Protein AF-A0A4Y9SXZ1-F1 (afdb_monomer_lite)

Organism: NCBI:txid2561932

Radius of gyration: 60.17 Å; chains: 1; bounding box: 121×39×152 Å

Sequence (150 aa):
MNAIDTLSYAKRLIAVGLPPEQAEAHALAMDQVLTQTASKADLDAHRVATKADFEAHRAATKADFEAHRAATKADLEAHRAATKADLDAHRAATKADLDALNARVDAVVKEQIALRVEMHKLKADIIQWMVSLFIAQIGSTIAAIRYLPH

Secondary structure (DSSP, 8-state):
-----HHHHHHHHHHTT--HHHHHHHHHHHHHHHHHSPPHHHHHHHHHHHHHHHHHHHHHHHHHHHHHHHHHHHHHHHHHHHHHHHHHHHHHHHHHHHHHHHHHHHHHHHHHHHHHHHHHHHHHHHHHHHHHHHHHHHHHHHHHHHHS--

Foldseek 3Di:
DQADPLVVQLVVCVVVPDDSVVS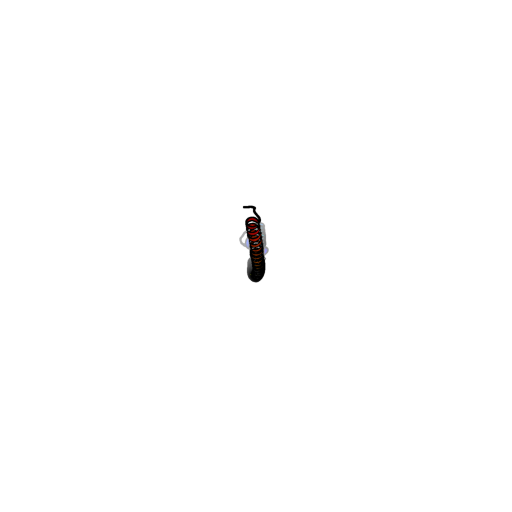SVVSVVVRVVRVPDDDPVNVVVVVVVVVVVVVVVVVVVVVVVVVVVVVVVVVVVVVVVVVVVVVVVVVVVVVVVVVVVVVVVVVVVVVVVVVVVVVVVVVVVVVVVVVVVVVVVVVVVVVCVVPPDD

pLDDT: mean 95.26, std 5.77, range [60.72, 98.75]

Structure (mmCIF, N/CA/C/O backbone):
data_AF-A0A4Y9SXZ1-F1
#
_entry.id   AF-A0A4Y9SXZ1-F1
#
loop_
_atom_site.group_PDB
_atom_site.id
_atom_site.type_symbol
_atom_site.label_atom_id
_atom_site.label_alt_id
_atom_site.label_comp_id
_atom_site.label_asym_id
_atom_site.label_entity_id
_atom_site.label_seq_id
_atom_site.pdbx_PDB_ins_code
_atom_site.Cartn_x
_atom_site.Cartn_y
_atom_site.Cartn_z
_atom_site.occupancy
_atom_site.B_iso_or_equiv
_atom_site.auth_seq_id
_atom_site.auth_comp_id
_atom_site.auth_asym_id
_atom_site.auth_atom_id
_atom_site.pdbx_PDB_model_num
ATOM 1 N N . MET A 1 1 ? -37.913 -2.070 47.835 1.00 61.94 1 MET A N 1
ATOM 2 C CA . MET A 1 1 ? -38.027 -1.013 48.862 1.00 61.94 1 MET A CA 1
ATOM 3 C C . MET A 1 1 ? -37.806 -1.638 50.223 1.00 61.94 1 MET A C 1
ATOM 5 O O . MET A 1 1 ? -38.482 -2.610 50.542 1.00 61.94 1 MET A O 1
ATOM 9 N N . ASN A 1 2 ? -36.841 -1.123 50.982 1.00 78.62 2 ASN A N 1
ATOM 10 C CA . ASN A 1 2 ? -36.668 -1.483 52.384 1.00 78.62 2 ASN A CA 1
ATOM 11 C C . ASN A 1 2 ? -37.682 -0.651 53.178 1.00 78.62 2 ASN A C 1
ATOM 13 O O . ASN A 1 2 ? -37.511 0.557 53.294 1.00 78.62 2 ASN A O 1
ATOM 17 N N . ALA A 1 3 ? -38.755 -1.275 53.650 1.00 81.62 3 ALA A N 1
ATOM 18 C CA . ALA A 1 3 ? -39.769 -0.617 54.467 1.00 81.62 3 ALA A CA 1
ATOM 19 C C . ALA A 1 3 ? -40.048 -1.477 55.697 1.00 81.62 3 ALA A C 1
ATOM 21 O O . ALA A 1 3 ? -40.037 -2.711 55.608 1.00 81.62 3 ALA A O 1
ATOM 22 N N . ILE A 1 4 ? -40.287 -0.831 56.834 1.00 87.94 4 ILE A N 1
ATOM 23 C CA . ILE A 1 4 ? -40.718 -1.509 58.056 1.00 87.94 4 ILE A CA 1
ATOM 24 C C . ILE A 1 4 ? -42.150 -1.117 58.384 1.00 87.94 4 ILE A C 1
ATOM 26 O O . ILE A 1 4 ? -42.592 -0.006 58.113 1.00 87.94 4 ILE A O 1
ATOM 30 N N . ASP A 1 5 ? -42.880 -2.028 59.018 1.00 92.69 5 ASP A N 1
ATOM 31 C CA . ASP A 1 5 ? -44.138 -1.667 59.661 1.00 92.69 5 ASP A CA 1
ATOM 32 C C . ASP A 1 5 ? -43.822 -0.832 60.912 1.00 92.69 5 ASP A C 1
ATOM 34 O O . ASP A 1 5 ? -43.518 -1.363 61.988 1.00 92.69 5 ASP A O 1
ATOM 38 N N . THR A 1 6 ? -43.845 0.489 60.733 1.00 93.06 6 THR A N 1
ATOM 39 C CA . THR A 1 6 ? -43.539 1.488 61.761 1.00 93.06 6 THR A CA 1
ATOM 40 C C . THR A 1 6 ? -44.475 1.380 62.962 1.00 93.06 6 THR A C 1
ATOM 42 O O . THR A 1 6 ? -44.011 1.497 64.096 1.00 93.06 6 THR A O 1
ATOM 45 N N . LEU A 1 7 ? -45.757 1.053 62.751 1.00 92.62 7 LEU A N 1
ATOM 46 C CA . LEU A 1 7 ? -46.745 0.891 63.820 1.00 92.62 7 LEU A CA 1
ATOM 47 C C . LEU A 1 7 ? -46.452 -0.353 64.666 1.00 92.62 7 LEU A C 1
ATOM 49 O O . LEU A 1 7 ? -46.427 -0.287 65.898 1.00 92.62 7 LEU A O 1
ATOM 53 N N . SER A 1 8 ? -46.203 -1.494 64.020 1.00 93.38 8 SER A N 1
ATOM 54 C CA . SER A 1 8 ? -45.836 -2.727 64.729 1.00 93.38 8 SER A CA 1
ATOM 55 C C . SER A 1 8 ? -44.479 -2.607 65.427 1.00 93.38 8 SER A C 1
ATOM 57 O O . SER A 1 8 ? -44.274 -3.190 66.493 1.00 93.38 8 SER A O 1
ATOM 59 N N . TYR A 1 9 ? -43.538 -1.845 64.864 1.00 93.88 9 TYR A N 1
ATOM 60 C CA . TYR A 1 9 ? -42.241 -1.577 65.484 1.00 93.88 9 TYR A CA 1
ATOM 61 C C . TYR A 1 9 ? -42.350 -0.656 66.710 1.00 93.88 9 TYR A C 1
ATOM 63 O O . TYR A 1 9 ? -41.835 -1.018 67.769 1.00 93.88 9 TYR A O 1
ATOM 71 N N . ALA A 1 10 ? -43.098 0.449 66.625 1.00 95.31 10 ALA A N 1
ATOM 72 C CA . ALA A 1 10 ? -43.348 1.340 67.760 1.00 95.31 10 ALA A CA 1
ATOM 73 C C . ALA A 1 10 ? -44.052 0.610 68.920 1.00 95.31 10 ALA A C 1
ATOM 75 O O . ALA A 1 10 ? -43.621 0.706 70.068 1.00 95.31 10 ALA A O 1
ATOM 76 N N . LYS A 1 11 ? -45.067 -0.223 68.631 1.00 95.69 11 LYS A N 1
ATOM 77 C CA . LYS A 1 11 ? -45.757 -1.042 69.650 1.00 95.69 11 LYS A CA 1
ATOM 78 C C . LYS A 1 11 ? -44.815 -1.986 70.399 1.00 95.69 11 LYS A C 1
ATOM 80 O O . LYS A 1 11 ? -44.961 -2.159 71.608 1.00 95.69 11 LYS A O 1
ATOM 85 N N . ARG A 1 12 ? -43.838 -2.581 69.705 1.00 95.12 12 ARG A N 1
ATOM 86 C CA . ARG A 1 12 ? -42.818 -3.434 70.341 1.00 95.12 12 ARG A CA 1
ATOM 87 C C . ARG A 1 12 ? -41.910 -2.643 71.276 1.00 95.12 12 ARG A C 1
ATOM 89 O O . ARG A 1 12 ? -41.592 -3.153 72.341 1.00 95.12 12 ARG A O 1
ATOM 96 N N . LEU A 1 13 ? -41.532 -1.418 70.909 1.00 93.88 13 LEU A N 1
ATOM 97 C CA . LEU A 1 13 ? -40.714 -0.538 71.751 1.00 93.88 13 LEU A CA 1
ATOM 98 C C . LEU A 1 13 ? -41.466 -0.089 73.015 1.00 93.88 13 LEU A C 1
ATOM 100 O O . LEU A 1 13 ? -40.902 -0.111 74.106 1.00 93.88 13 LEU A O 1
ATOM 104 N N . ILE A 1 14 ? -42.758 0.223 72.895 1.00 95.25 14 ILE A N 1
ATOM 105 C CA . ILE A 1 14 ? -43.613 0.550 74.049 1.00 95.25 14 ILE A CA 1
ATOM 106 C C . ILE A 1 14 ? -43.722 -0.648 75.003 1.00 95.25 14 ILE A C 1
ATOM 108 O O . ILE A 1 14 ? -43.632 -0.484 76.218 1.00 95.25 14 ILE A O 1
ATOM 112 N N . ALA A 1 15 ? -43.848 -1.869 74.469 1.00 94.38 15 ALA A N 1
ATOM 113 C CA . ALA A 1 15 ? -43.950 -3.089 75.272 1.00 94.38 15 ALA A CA 1
ATOM 114 C C . ALA A 1 15 ? -42.699 -3.388 76.125 1.00 94.38 15 ALA A C 1
ATOM 116 O O . ALA A 1 15 ? -42.810 -4.083 77.132 1.00 94.38 15 ALA A O 1
ATOM 117 N N . VAL A 1 16 ? -41.527 -2.854 75.758 1.00 94.62 16 VAL A N 1
ATOM 118 C CA . VAL A 1 16 ? -40.283 -2.942 76.552 1.00 94.62 16 VAL A CA 1
ATOM 119 C C . VAL A 1 16 ? -40.014 -1.694 77.406 1.00 94.62 16 VAL A C 1
ATOM 121 O O . VAL A 1 16 ? -38.938 -1.566 77.982 1.00 94.62 16 VAL A O 1
ATOM 124 N N . GLY A 1 17 ? -40.999 -0.798 77.539 1.00 92.12 17 GLY A N 1
ATOM 125 C CA . GLY A 1 17 ? -40.972 0.323 78.483 1.00 92.12 17 GLY A CA 1
ATOM 126 C C . GLY A 1 17 ? -40.520 1.666 77.906 1.00 92.12 17 GLY A C 1
ATOM 127 O O . GLY A 1 17 ? -40.298 2.599 78.677 1.00 92.12 17 GLY A O 1
ATOM 128 N N . LEU A 1 18 ? -40.387 1.799 76.580 1.00 94.62 18 LEU A N 1
ATOM 129 C CA . LEU A 1 18 ? -40.086 3.088 75.947 1.00 94.62 18 LEU A CA 1
ATOM 130 C C . LEU A 1 18 ? -41.341 3.993 75.919 1.00 94.62 18 LEU A C 1
ATOM 132 O O . LEU A 1 18 ? -42.422 3.502 75.581 1.00 94.62 18 LEU A O 1
ATOM 136 N N . PRO A 1 19 ? -41.236 5.305 76.216 1.00 95.38 19 PRO A N 1
ATOM 137 C CA . PRO A 1 19 ? -42.357 6.236 76.083 1.00 95.38 19 PRO A CA 1
ATOM 138 C C . PRO A 1 19 ? -42.934 6.255 74.653 1.00 95.38 19 PRO A C 1
ATOM 140 O O . PRO A 1 19 ? -42.152 6.190 73.699 1.00 95.38 19 PRO A O 1
ATOM 143 N N . PRO A 1 20 ? -44.263 6.403 74.472 1.00 91.69 20 PRO A N 1
ATOM 144 C CA . PRO A 1 20 ? -44.906 6.338 73.154 1.00 91.69 20 PRO A CA 1
ATOM 145 C C . PRO A 1 20 ? -44.308 7.293 72.113 1.00 91.69 20 PRO A C 1
ATOM 147 O O . PRO A 1 20 ? -43.978 6.869 71.010 1.00 91.69 20 PRO A O 1
ATOM 150 N N . GLU A 1 21 ? -44.068 8.550 72.492 1.00 92.31 21 GLU A N 1
ATOM 151 C CA . GLU A 1 21 ? -43.502 9.576 71.602 1.00 92.31 21 GLU A CA 1
ATOM 152 C C . GLU A 1 21 ? -42.088 9.215 71.118 1.00 92.31 21 GLU A C 1
ATOM 154 O O . GLU A 1 21 ? -41.742 9.416 69.954 1.00 92.31 21 GLU A O 1
ATOM 159 N N . GLN A 1 22 ? -41.266 8.626 71.993 1.00 93.38 22 GLN A N 1
ATOM 160 C CA . GLN A 1 22 ? -39.915 8.186 71.636 1.00 93.38 22 GLN A CA 1
ATOM 161 C C . GLN A 1 22 ? -39.941 6.932 70.759 1.00 93.38 22 GLN A C 1
ATOM 163 O O . GLN A 1 22 ? -39.147 6.817 69.825 1.00 93.38 22 GLN A O 1
ATOM 168 N N . ALA A 1 23 ? -40.861 6.001 71.029 1.00 94.12 23 ALA A N 1
ATOM 169 C CA . ALA A 1 23 ? -41.041 4.795 70.228 1.00 94.12 23 ALA A CA 1
ATOM 170 C C . ALA A 1 23 ? -41.461 5.119 68.785 1.00 94.12 23 ALA A C 1
ATOM 172 O O . ALA A 1 23 ? -40.936 4.522 67.843 1.00 94.12 23 ALA A O 1
ATOM 173 N N . GLU A 1 24 ? -42.360 6.089 68.606 1.00 93.19 24 GLU A N 1
ATOM 174 C CA . GLU A 1 24 ? -42.780 6.579 67.290 1.00 93.19 24 GLU A CA 1
ATOM 175 C C . GLU A 1 24 ? -41.651 7.321 66.569 1.00 93.19 24 GLU A C 1
ATOM 177 O O . GLU A 1 24 ? -41.364 7.015 65.409 1.00 93.19 24 GLU A O 1
ATOM 182 N N . ALA A 1 25 ? -40.940 8.224 67.255 1.00 94.19 25 ALA A N 1
ATOM 183 C CA . ALA A 1 25 ? -39.791 8.924 66.680 1.00 94.19 25 ALA A CA 1
ATOM 184 C C . ALA A 1 25 ? -38.694 7.948 66.210 1.00 94.19 25 ALA A C 1
ATOM 186 O O . ALA A 1 25 ? -38.155 8.102 65.114 1.00 94.19 25 ALA A O 1
ATOM 187 N N . HIS A 1 26 ? -38.406 6.899 66.990 1.00 93.56 26 HIS A N 1
ATOM 188 C CA . HIS A 1 26 ? -37.466 5.842 66.605 1.00 93.56 26 HIS A CA 1
ATOM 189 C C . HIS A 1 26 ? -37.948 5.037 65.391 1.00 93.56 26 HIS A C 1
ATOM 191 O O . HIS A 1 26 ? -37.142 4.697 64.523 1.00 93.56 26 HIS A O 1
ATOM 197 N N . ALA A 1 27 ? -39.243 4.718 65.318 1.00 93.38 27 ALA A N 1
ATOM 198 C CA . ALA A 1 27 ? -39.816 3.993 64.188 1.00 93.38 27 ALA A CA 1
ATOM 199 C C . ALA A 1 27 ? -39.719 4.795 62.885 1.00 93.38 27 ALA A C 1
ATOM 201 O O . ALA A 1 27 ? -39.285 4.257 61.868 1.00 93.38 27 ALA A O 1
ATOM 202 N N . LEU A 1 28 ? -40.063 6.085 62.936 1.00 93.19 28 LEU A N 1
ATOM 203 C CA . LEU A 1 28 ? -39.996 6.987 61.787 1.00 93.19 28 LEU A CA 1
ATOM 204 C C . LEU A 1 28 ? -38.554 7.237 61.334 1.00 93.19 28 LEU A C 1
ATOM 206 O O . LEU A 1 28 ? -38.275 7.185 60.139 1.00 93.19 28 LEU A O 1
ATOM 210 N N . ALA A 1 29 ? -37.625 7.451 62.272 1.00 93.19 29 ALA A N 1
ATOM 211 C CA . ALA A 1 29 ? -36.212 7.631 61.946 1.00 93.19 29 ALA A CA 1
ATOM 212 C C . ALA A 1 29 ? -35.617 6.380 61.276 1.00 93.19 29 ALA A C 1
ATOM 214 O O . ALA A 1 29 ? -34.880 6.491 60.298 1.00 93.19 29 ALA A O 1
ATOM 215 N N . MET A 1 30 ? -35.965 5.183 61.762 1.00 91.44 30 MET A N 1
ATOM 216 C CA . MET A 1 30 ? -35.495 3.931 61.165 1.00 91.44 30 MET A CA 1
ATOM 217 C C . MET A 1 30 ? -36.074 3.713 59.759 1.00 91.44 30 MET A C 1
ATOM 219 O O . MET A 1 30 ? -35.346 3.302 58.857 1.00 91.44 30 MET A O 1
ATOM 223 N N . ASP A 1 31 ? -37.356 4.017 59.547 1.00 91.88 31 ASP A N 1
ATOM 224 C CA . ASP A 1 31 ? -37.988 3.920 58.227 1.00 91.88 31 ASP A CA 1
ATOM 225 C C . ASP A 1 31 ? -37.385 4.915 57.217 1.00 91.88 31 ASP A C 1
ATOM 227 O O . ASP A 1 31 ? -37.072 4.545 56.084 1.00 91.88 31 ASP A O 1
ATOM 231 N N . GLN A 1 32 ? -37.093 6.150 57.641 1.00 91.31 32 GLN A N 1
ATOM 232 C CA . GLN A 1 32 ? -36.376 7.133 56.817 1.00 91.31 32 GLN A CA 1
ATOM 233 C C . GLN A 1 32 ? -34.975 6.657 56.412 1.00 91.31 32 GLN A C 1
ATOM 235 O O . GLN A 1 32 ? -34.586 6.801 55.254 1.00 91.31 32 GLN A O 1
ATOM 240 N N . VAL A 1 33 ? -34.214 6.063 57.336 1.00 92.19 33 VAL A N 1
ATOM 241 C CA . VAL A 1 33 ? -32.890 5.511 57.008 1.00 92.19 33 VAL A CA 1
ATOM 242 C C . VAL A 1 33 ? -33.026 4.353 56.023 1.00 92.19 33 VAL A C 1
ATOM 244 O O . VAL A 1 33 ? -32.332 4.323 55.010 1.00 92.19 33 VAL A O 1
ATOM 247 N N . LEU A 1 34 ? -33.941 3.413 56.270 1.00 90.69 34 LEU A N 1
ATOM 248 C CA . LEU A 1 34 ? -34.113 2.244 55.407 1.00 90.69 34 LEU A CA 1
ATOM 249 C C . LEU A 1 34 ? -34.552 2.629 53.992 1.00 90.69 34 LEU A C 1
ATOM 251 O O . LEU A 1 34 ? -34.010 2.090 53.027 1.00 90.69 34 LEU A O 1
ATOM 255 N N . THR A 1 35 ? -35.449 3.602 53.854 1.00 89.25 35 THR A N 1
ATOM 256 C CA . THR A 1 35 ? -35.900 4.096 52.544 1.00 89.25 35 THR A CA 1
ATOM 257 C C . THR A 1 35 ? -34.805 4.814 51.748 1.00 89.25 35 THR A C 1
ATOM 259 O O . THR A 1 35 ? -34.852 4.795 50.520 1.00 89.25 35 THR A O 1
ATOM 262 N N . GLN A 1 36 ? -33.793 5.385 52.408 1.00 89.88 36 GLN A N 1
ATOM 263 C CA . GLN A 1 36 ? -32.626 6.007 51.761 1.00 89.88 36 GLN A CA 1
ATOM 264 C C . GLN A 1 36 ? -31.475 5.028 51.476 1.00 89.88 36 GLN A C 1
ATOM 266 O O . GLN A 1 36 ? -30.508 5.387 50.803 1.00 89.88 36 GLN A O 1
ATOM 271 N N . THR A 1 37 ? -31.550 3.793 51.974 1.00 91.44 37 THR A N 1
ATOM 272 C CA . THR A 1 37 ? -30.511 2.780 51.742 1.00 91.44 37 THR A CA 1
ATOM 273 C C . THR A 1 37 ? -30.805 1.941 50.506 1.00 91.44 37 THR A C 1
ATOM 275 O O . THR A 1 37 ? -31.935 1.504 50.287 1.00 91.44 37 THR A O 1
ATOM 278 N N . ALA A 1 38 ? -29.763 1.652 49.723 1.00 91.69 38 ALA A N 1
ATOM 279 C CA . ALA A 1 38 ? -29.860 0.696 48.629 1.00 91.69 38 ALA A CA 1
ATOM 280 C C . ALA A 1 38 ? -30.242 -0.692 49.167 1.00 91.69 38 ALA A C 1
ATOM 282 O O . ALA A 1 38 ? -29.627 -1.224 50.096 1.00 91.69 38 ALA A O 1
ATOM 283 N N . SER A 1 39 ? -31.264 -1.292 48.571 1.00 92.44 39 SER A N 1
ATOM 284 C CA . SER A 1 39 ? -31.645 -2.673 48.829 1.00 92.44 39 SER A CA 1
ATOM 285 C C . SER A 1 39 ? -30.720 -3.639 48.086 1.00 92.44 39 SER A C 1
ATOM 287 O O . SER A 1 39 ? -30.008 -3.276 47.149 1.00 92.44 39 SER A O 1
ATOM 289 N N . LYS A 1 40 ? -30.757 -4.920 48.467 1.00 93.12 40 LYS A N 1
ATOM 290 C CA . LYS A 1 40 ? -30.048 -5.973 47.721 1.00 93.12 40 LYS A CA 1
ATOM 291 C C . LYS A 1 40 ? -30.485 -6.033 46.255 1.00 93.12 40 LYS A C 1
ATOM 293 O O . LYS A 1 40 ? -29.643 -6.234 45.393 1.00 93.12 40 LYS A O 1
ATOM 298 N N . ALA A 1 41 ? -31.769 -5.792 45.982 1.00 93.00 41 ALA A N 1
ATOM 299 C CA . ALA A 1 41 ? -32.292 -5.764 44.621 1.00 93.00 41 ALA A CA 1
ATOM 300 C C . ALA A 1 41 ? -31.667 -4.635 43.784 1.00 93.00 41 ALA A C 1
ATOM 302 O O . ALA A 1 41 ? -31.362 -4.853 42.615 1.00 93.00 41 ALA A O 1
ATOM 303 N N . ASP A 1 42 ? -31.413 -3.466 44.384 1.00 94.81 42 ASP A N 1
ATOM 304 C CA . ASP A 1 42 ? -30.750 -2.347 43.699 1.00 94.81 42 ASP A CA 1
ATOM 305 C C . ASP A 1 42 ? -29.297 -2.701 43.352 1.00 94.81 42 ASP A C 1
ATOM 307 O O . ASP A 1 42 ? -28.831 -2.445 42.241 1.00 94.81 42 ASP A O 1
ATOM 311 N N . LEU A 1 43 ? -28.591 -3.358 44.279 1.00 95.56 43 LEU A N 1
ATOM 312 C CA . LEU A 1 43 ? -27.224 -3.835 44.054 1.00 95.56 43 LEU A CA 1
ATOM 313 C C . LEU A 1 43 ? -27.161 -4.932 42.985 1.00 95.56 43 LEU A C 1
ATOM 315 O O . LEU A 1 43 ? -26.259 -4.912 42.148 1.00 95.56 43 LEU A O 1
ATOM 319 N N . ASP A 1 44 ? -28.112 -5.866 42.984 1.00 97.31 44 ASP A N 1
ATOM 320 C CA . ASP A 1 44 ? -28.197 -6.923 41.975 1.00 97.31 44 ASP A CA 1
ATOM 321 C C . ASP A 1 44 ? -28.508 -6.341 40.592 1.00 97.31 44 ASP A C 1
ATOM 323 O O . ASP A 1 44 ? -27.846 -6.696 39.615 1.00 97.31 44 ASP A O 1
ATOM 327 N N . ALA A 1 45 ? -29.441 -5.387 40.506 1.00 97.31 45 ALA A N 1
ATOM 328 C CA . ALA A 1 45 ? -29.738 -4.671 39.269 1.00 97.31 45 ALA A CA 1
ATOM 329 C C . ALA A 1 45 ? -28.502 -3.928 38.743 1.00 97.31 45 ALA A C 1
ATOM 331 O O . ALA A 1 45 ? -28.148 -4.065 37.571 1.00 97.31 45 ALA A O 1
ATOM 332 N N . HIS A 1 46 ? -27.787 -3.216 39.617 1.00 98.00 46 HIS A N 1
ATOM 333 C CA . HIS A 1 46 ? -26.550 -2.532 39.251 1.00 98.00 46 HIS A CA 1
ATOM 334 C C . HIS A 1 46 ? -25.459 -3.520 38.803 1.00 98.00 46 HIS A C 1
ATOM 336 O O . HIS A 1 46 ? -24.745 -3.274 37.829 1.00 98.00 46 HIS A O 1
ATOM 342 N N . ARG A 1 47 ? -25.332 -4.675 39.466 1.00 98.44 47 ARG A N 1
ATOM 343 C CA . ARG A 1 47 ? -24.381 -5.730 39.084 1.00 98.44 47 ARG A CA 1
ATOM 344 C C . ARG A 1 47 ? -24.692 -6.311 37.705 1.00 98.44 47 ARG A C 1
ATOM 346 O O . ARG A 1 47 ? -23.773 -6.571 36.932 1.00 98.44 47 ARG A O 1
ATOM 353 N N . VAL A 1 48 ? -25.968 -6.524 37.393 1.00 98.50 48 VAL A N 1
ATOM 354 C CA . VAL A 1 48 ? -26.397 -6.987 36.067 1.00 98.50 48 VAL A CA 1
ATOM 355 C C . VAL A 1 48 ? -26.103 -5.929 35.005 1.00 98.50 48 VAL A C 1
ATOM 357 O O . VAL A 1 48 ? -25.500 -6.268 33.989 1.00 98.50 48 VAL A O 1
ATOM 360 N N . ALA A 1 49 ? -26.451 -4.664 35.258 1.00 98.38 49 ALA A N 1
ATOM 361 C CA . ALA A 1 49 ? -26.196 -3.557 34.336 1.00 98.38 49 ALA A CA 1
ATOM 362 C C . ALA A 1 49 ? -24.698 -3.411 34.027 1.00 98.38 49 ALA A C 1
ATOM 364 O O . ALA A 1 49 ? -24.286 -3.494 32.876 1.00 98.38 49 ALA A O 1
ATOM 365 N N . THR A 1 50 ? -23.862 -3.333 35.063 1.00 98.38 50 THR A N 1
ATOM 366 C CA . THR A 1 50 ? -22.399 -3.221 34.908 1.00 98.38 50 THR A CA 1
ATOM 367 C C . THR A 1 50 ? -21.771 -4.405 34.177 1.00 98.38 50 THR A C 1
ATOM 369 O O . THR A 1 50 ? -20.827 -4.228 33.406 1.00 98.38 50 THR A O 1
ATOM 372 N N . LYS A 1 51 ? -22.286 -5.623 34.381 1.00 98.56 51 LYS A N 1
ATOM 373 C CA . LYS A 1 51 ? -21.837 -6.791 33.617 1.00 98.56 51 LYS A CA 1
ATOM 374 C C . LYS A 1 51 ? -22.220 -6.672 32.138 1.00 98.56 51 LYS A C 1
ATOM 376 O O . LYS A 1 51 ? -21.379 -6.955 31.287 1.00 98.56 51 LYS A O 1
ATOM 381 N N . ALA A 1 52 ? -23.448 -6.247 31.846 1.00 98.44 52 ALA A N 1
ATOM 382 C CA . ALA A 1 52 ? -23.914 -6.035 30.479 1.00 98.44 52 ALA A CA 1
ATOM 383 C C . ALA A 1 52 ? -23.083 -4.957 29.764 1.00 98.44 52 ALA A C 1
ATOM 385 O O . ALA A 1 52 ? -22.631 -5.182 28.642 1.00 98.44 52 ALA A O 1
ATOM 386 N N . ASP A 1 53 ? -22.788 -3.845 30.441 1.00 98.69 53 ASP A N 1
ATOM 387 C CA . ASP A 1 53 ? -21.941 -2.775 29.906 1.00 98.69 53 ASP A CA 1
ATOM 388 C C . ASP A 1 53 ? -20.531 -3.282 29.584 1.00 98.69 53 ASP A C 1
ATOM 390 O O . ASP A 1 53 ? -19.979 -2.991 28.522 1.00 98.69 53 ASP A O 1
ATOM 394 N N . PHE A 1 54 ? -19.943 -4.100 30.463 1.00 98.56 54 PHE A N 1
ATOM 395 C CA . PHE A 1 54 ? -18.621 -4.675 30.224 1.00 98.56 54 PHE A CA 1
ATOM 396 C C . PHE A 1 54 ? -18.608 -5.640 29.030 1.00 98.56 54 PHE A C 1
ATOM 398 O O . PHE A 1 54 ? -17.667 -5.636 28.233 1.00 98.56 54 PHE A O 1
ATOM 405 N N . GLU A 1 55 ? -19.647 -6.464 28.880 1.00 98.69 55 GLU A N 1
ATOM 406 C CA . GLU A 1 55 ? -19.803 -7.353 27.724 1.00 98.69 55 GLU A CA 1
ATOM 407 C C . GLU A 1 55 ? -19.975 -6.555 26.423 1.00 98.69 55 GLU A C 1
ATOM 409 O O . GLU A 1 55 ? -19.317 -6.872 25.427 1.00 98.69 55 GLU A O 1
ATOM 414 N N . ALA A 1 56 ? -20.766 -5.478 26.447 1.00 98.56 56 ALA A N 1
ATOM 415 C CA . ALA A 1 56 ? -20.941 -4.572 25.315 1.00 98.56 56 ALA A CA 1
ATOM 416 C C . ALA A 1 56 ? -19.622 -3.887 24.924 1.00 98.56 56 ALA A C 1
ATOM 418 O O . ALA A 1 56 ? -19.230 -3.924 23.756 1.00 98.56 56 ALA A O 1
ATOM 419 N N . HIS A 1 57 ? -18.880 -3.345 25.895 1.00 98.69 57 HIS A N 1
ATOM 420 C CA . HIS A 1 57 ? -17.562 -2.758 25.652 1.00 98.69 57 HIS A CA 1
ATOM 421 C C . HIS A 1 57 ? -16.572 -3.775 25.085 1.00 98.69 57 HIS A C 1
ATOM 423 O O . HIS A 1 57 ? -15.842 -3.472 24.145 1.00 98.69 57 HIS A O 1
ATOM 429 N N . ARG A 1 58 ? -16.557 -5.006 25.607 1.00 98.62 58 ARG A N 1
ATOM 430 C CA . ARG A 1 58 ? -15.682 -6.064 25.091 1.00 98.62 58 ARG A CA 1
ATOM 431 C C . ARG A 1 58 ? -16.009 -6.417 23.639 1.00 98.62 58 ARG A C 1
ATOM 433 O O . 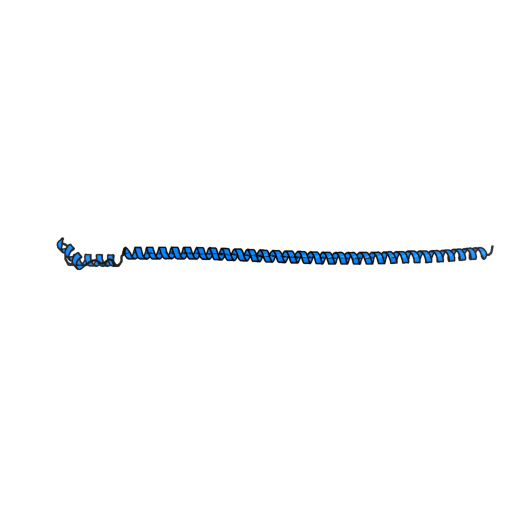ARG A 1 58 ? -15.087 -6.650 22.857 1.00 98.62 58 ARG A O 1
ATOM 440 N N . ALA A 1 59 ? -17.292 -6.468 23.285 1.00 98.56 59 ALA A N 1
ATOM 441 C CA . ALA A 1 59 ? -17.731 -6.710 21.916 1.00 98.56 59 ALA A CA 1
ATOM 442 C C . ALA A 1 59 ? -17.330 -5.559 20.980 1.00 98.56 59 ALA A C 1
ATOM 444 O O . ALA A 1 59 ? -16.763 -5.824 19.921 1.00 98.56 59 ALA A O 1
ATOM 445 N N . ALA A 1 60 ? -17.541 -4.307 21.401 1.00 98.62 60 ALA A N 1
ATOM 446 C CA . ALA A 1 60 ? -17.147 -3.119 20.645 1.00 98.62 60 ALA A CA 1
ATOM 447 C C . ALA A 1 60 ? -15.633 -3.094 20.377 1.00 98.62 60 ALA A C 1
ATOM 449 O O . ALA A 1 60 ? -15.217 -3.061 19.224 1.00 98.62 60 ALA A O 1
ATOM 450 N N . THR A 1 61 ? -14.805 -3.266 21.412 1.00 98.56 61 THR A N 1
ATOM 451 C CA . THR A 1 61 ? -13.340 -3.294 21.264 1.00 98.56 61 THR A CA 1
ATOM 452 C C . THR A 1 61 ? -12.868 -4.403 20.321 1.00 98.56 61 THR A C 1
ATOM 454 O O . THR A 1 61 ? -11.906 -4.229 19.572 1.00 98.56 61 THR A O 1
ATOM 457 N N . LYS A 1 62 ? -13.528 -5.569 20.340 1.00 98.69 62 LYS A N 1
ATOM 458 C CA . LYS A 1 62 ? -13.199 -6.659 19.417 1.00 98.69 62 LYS A CA 1
ATOM 459 C C . LYS A 1 62 ? -13.535 -6.282 17.970 1.00 98.69 62 LYS A C 1
ATOM 461 O O . LYS A 1 62 ? -12.710 -6.523 17.091 1.00 98.69 62 LYS A O 1
ATOM 466 N N . ALA A 1 63 ? -14.706 -5.691 17.740 1.00 98.50 63 ALA A N 1
ATOM 467 C CA . ALA A 1 63 ? -15.121 -5.230 16.419 1.00 98.50 63 ALA A CA 1
ATOM 468 C C . ALA A 1 63 ? -14.170 -4.152 15.875 1.00 98.50 63 ALA A C 1
ATOM 470 O O . ALA A 1 63 ? -13.728 -4.253 14.732 1.00 98.50 63 ALA A O 1
ATOM 471 N N . ASP A 1 64 ? -13.770 -3.192 16.711 1.00 98.69 64 ASP A N 1
ATOM 472 C CA . ASP A 1 64 ? -12.808 -2.151 16.339 1.00 98.69 64 ASP A CA 1
ATOM 473 C C . ASP A 1 64 ? -11.454 -2.752 15.940 1.00 98.69 64 ASP A C 1
ATOM 475 O O . ASP A 1 64 ? -10.864 -2.367 14.929 1.00 98.69 64 ASP A O 1
ATOM 479 N N . PHE A 1 65 ? -10.965 -3.748 16.684 1.00 98.56 65 PHE A N 1
ATOM 480 C CA . PHE A 1 65 ? -9.708 -4.421 16.352 1.00 98.56 65 PHE A CA 1
ATOM 481 C C . PHE A 1 65 ? -9.788 -5.192 15.025 1.00 98.56 65 PHE A C 1
ATOM 483 O O . PHE A 1 65 ? -8.841 -5.176 14.235 1.00 98.56 65 PHE A O 1
ATOM 490 N N . GLU A 1 66 ? -10.912 -5.859 14.754 1.00 98.69 66 GLU A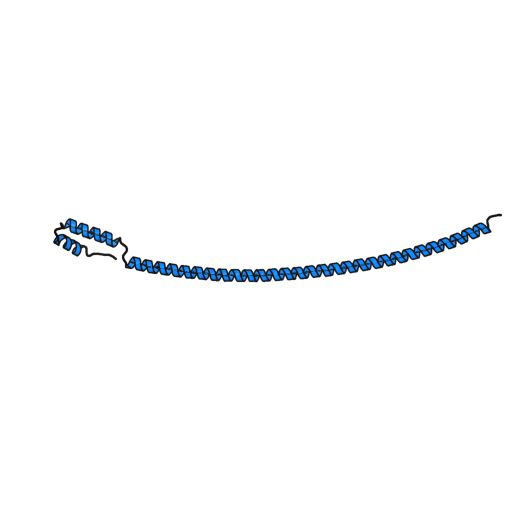 N 1
ATOM 491 C CA . GLU A 1 66 ? -11.157 -6.539 13.476 1.00 98.69 66 GLU A CA 1
ATOM 492 C C . GLU A 1 66 ? -11.230 -5.540 12.312 1.00 98.69 66 GLU A C 1
ATOM 494 O O . GLU A 1 66 ? -10.601 -5.771 11.273 1.00 98.69 66 GLU A O 1
ATOM 499 N N . ALA A 1 67 ? -11.903 -4.402 12.504 1.00 98.50 67 ALA A N 1
ATOM 500 C CA . ALA A 1 67 ? -11.975 -3.322 11.524 1.00 98.50 67 ALA A CA 1
ATOM 501 C C . ALA A 1 67 ? -10.589 -2.726 11.230 1.00 98.50 67 ALA A C 1
ATOM 503 O O . ALA A 1 67 ? -10.194 -2.626 10.067 1.00 98.50 67 ALA A O 1
ATOM 504 N N . HIS A 1 68 ? -9.802 -2.419 12.266 1.00 98.69 68 HIS A N 1
ATOM 505 C CA . HIS A 1 68 ? -8.427 -1.943 12.106 1.00 98.69 68 HIS A CA 1
ATOM 506 C C . HIS A 1 68 ? -7.551 -2.959 11.375 1.00 98.69 68 HIS A C 1
ATOM 508 O O . HIS A 1 68 ? -6.814 -2.592 10.461 1.00 98.69 68 HIS A O 1
ATOM 514 N N . ARG A 1 69 ? -7.656 -4.249 11.714 1.00 98.69 69 ARG A N 1
ATOM 515 C CA . ARG A 1 69 ? -6.904 -5.308 11.032 1.00 98.69 69 ARG A CA 1
ATOM 516 C C . ARG A 1 69 ? -7.258 -5.391 9.545 1.00 98.69 69 ARG A C 1
ATOM 518 O O . ARG A 1 69 ? -6.362 -5.587 8.722 1.00 98.69 69 ARG A O 1
ATOM 525 N N . ALA A 1 70 ? -8.538 -5.256 9.199 1.00 98.50 70 ALA A N 1
ATOM 526 C CA . ALA A 1 70 ? -8.991 -5.237 7.812 1.00 98.50 70 ALA A CA 1
ATOM 527 C C . ALA A 1 70 ? -8.461 -4.007 7.058 1.00 98.50 70 ALA A C 1
ATOM 529 O O . ALA A 1 70 ? -7.907 -4.167 5.970 1.00 98.50 70 ALA A O 1
ATOM 530 N N . ALA A 1 71 ? -8.547 -2.818 7.663 1.00 98.56 71 ALA A N 1
ATOM 531 C CA . ALA A 1 71 ? -8.018 -1.578 7.095 1.00 98.56 71 ALA A CA 1
ATOM 532 C C . ALA A 1 71 ? -6.507 -1.674 6.833 1.00 98.56 71 ALA A C 1
ATOM 534 O O . ALA A 1 71 ? -6.064 -1.496 5.704 1.00 98.56 71 ALA A O 1
ATOM 535 N N . THR A 1 72 ? -5.718 -2.099 7.827 1.00 98.62 72 THR A N 1
ATOM 536 C CA . THR A 1 72 ? -4.263 -2.271 7.667 1.00 98.62 72 THR A CA 1
ATOM 537 C C . THR A 1 72 ? -3.910 -3.274 6.567 1.00 98.62 72 THR A C 1
ATOM 539 O O . THR A 1 72 ? -2.925 -3.094 5.851 1.00 98.62 72 THR A O 1
ATOM 542 N N . LYS A 1 73 ? -4.696 -4.347 6.407 1.00 98.69 73 LYS A N 1
ATOM 543 C CA . LYS A 1 73 ? -4.478 -5.309 5.322 1.00 98.69 73 LYS A CA 1
ATOM 544 C C . LYS A 1 73 ? -4.734 -4.671 3.952 1.00 98.69 73 LYS A C 1
ATOM 546 O O . LYS A 1 73 ? -3.913 -4.861 3.056 1.00 98.69 73 LYS A O 1
ATOM 551 N N . ALA A 1 74 ? -5.830 -3.927 3.810 1.00 98.44 74 ALA A N 1
ATOM 552 C CA . ALA A 1 74 ? -6.172 -3.230 2.573 1.00 98.44 74 ALA A CA 1
ATOM 553 C C . ALA A 1 74 ? -5.105 -2.188 2.199 1.00 98.44 74 ALA A C 1
ATOM 555 O O . ALA A 1 74 ? -4.630 -2.183 1.064 1.00 98.44 74 ALA A O 1
ATOM 556 N N . ASP A 1 75 ? -4.647 -1.390 3.167 1.00 98.69 75 ASP A N 1
ATOM 557 C CA . ASP A 1 75 ? -3.584 -0.401 2.958 1.00 98.69 75 ASP A CA 1
ATOM 558 C C . ASP A 1 75 ? -2.286 -1.065 2.485 1.00 98.69 75 ASP A C 1
ATOM 560 O O . ASP A 1 75 ? -1.631 -0.604 1.550 1.00 98.69 75 ASP A O 1
ATOM 564 N N . LEU A 1 76 ? -1.919 -2.202 3.083 1.00 98.62 76 LEU A N 1
ATOM 565 C CA . LEU A 1 76 ? -0.718 -2.937 2.701 1.00 98.62 76 LEU A CA 1
ATOM 566 C C . LEU A 1 76 ? -0.822 -3.535 1.286 1.00 98.62 76 LEU A C 1
ATOM 568 O O . LEU A 1 76 ? 0.175 -3.597 0.565 1.00 98.62 76 LEU A O 1
ATOM 572 N N . GLU A 1 77 ? -2.005 -3.992 0.874 1.00 98.69 77 GLU A N 1
ATOM 573 C CA . GLU A 1 77 ? -2.264 -4.449 -0.497 1.00 98.69 77 GLU A CA 1
ATOM 574 C C . GLU A 1 77 ? -2.189 -3.290 -1.501 1.00 98.69 77 GLU A C 1
ATOM 576 O O . GLU A 1 77 ? -1.522 -3.426 -2.531 1.00 98.69 77 GLU A O 1
ATOM 581 N N . ALA A 1 78 ? -2.769 -2.134 -1.168 1.00 98.50 78 ALA A N 1
ATOM 582 C CA . ALA A 1 78 ? -2.691 -0.924 -1.981 1.00 98.50 78 ALA A CA 1
ATOM 583 C C . ALA A 1 78 ? -1.241 -0.444 -2.151 1.00 98.50 78 ALA A C 1
ATOM 585 O O . ALA A 1 78 ? -0.797 -0.203 -3.275 1.00 98.50 78 ALA A O 1
ATOM 586 N N . HIS A 1 79 ? -0.463 -0.395 -1.065 1.00 98.69 79 HIS A N 1
ATOM 587 C CA . HIS A 1 79 ? 0.955 -0.039 -1.122 1.00 98.69 79 HIS A CA 1
ATOM 588 C C . HIS A 1 79 ? 1.764 -1.004 -1.991 1.00 98.69 79 HIS A C 1
ATOM 590 O O . HIS A 1 79 ? 2.563 -0.559 -2.812 1.00 98.69 79 HIS A O 1
ATOM 596 N N . ARG A 1 80 ? 1.536 -2.320 -1.879 1.00 98.62 80 ARG A N 1
ATOM 597 C CA . ARG A 1 80 ? 2.208 -3.304 -2.747 1.00 98.62 80 ARG A CA 1
ATOM 598 C C . ARG A 1 80 ? 1.881 -3.092 -4.223 1.00 98.62 80 ARG A C 1
ATOM 600 O O . ARG A 1 80 ? 2.777 -3.207 -5.057 1.00 98.62 80 ARG A O 1
ATOM 607 N N . ALA A 1 81 ? 0.621 -2.802 -4.545 1.00 98.50 81 ALA A N 1
ATOM 608 C CA . ALA A 1 81 ? 0.202 -2.527 -5.914 1.00 98.50 81 ALA A CA 1
ATOM 609 C C . ALA A 1 81 ? 0.869 -1.254 -6.461 1.00 98.50 81 ALA A C 1
ATOM 611 O O . ALA A 1 81 ? 1.426 -1.294 -7.557 1.00 98.50 81 ALA A O 1
ATOM 612 N N . ALA A 1 82 ? 0.888 -0.174 -5.672 1.00 98.62 82 ALA A N 1
ATOM 613 C CA . ALA A 1 82 ? 1.548 1.079 -6.031 1.00 98.62 82 ALA A CA 1
ATOM 614 C C . ALA A 1 82 ? 3.051 0.877 -6.285 1.00 98.62 82 ALA A C 1
ATOM 616 O O . ALA A 1 82 ? 3.541 1.192 -7.363 1.00 98.62 82 ALA A O 1
ATOM 617 N N . THR A 1 83 ? 3.766 0.229 -5.358 1.00 98.62 83 THR A N 1
ATOM 618 C CA . THR A 1 83 ? 5.204 -0.047 -5.519 1.00 98.62 83 THR A CA 1
ATOM 619 C C . THR A 1 83 ? 5.505 -0.895 -6.756 1.00 98.62 83 THR A C 1
ATOM 621 O O . THR A 1 83 ? 6.520 -0.688 -7.420 1.00 98.62 83 THR A O 1
ATOM 624 N N . LYS A 1 84 ? 4.638 -1.858 -7.092 1.00 98.69 84 LYS A N 1
ATOM 625 C CA . LYS A 1 84 ? 4.802 -2.653 -8.313 1.00 98.69 84 LYS A CA 1
ATOM 626 C C . LYS A 1 84 ? 4.626 -1.795 -9.569 1.00 98.69 84 LYS A C 1
ATOM 628 O O . LYS A 1 84 ? 5.441 -1.910 -10.480 1.00 98.69 84 LYS A O 1
ATOM 633 N N . ALA A 1 85 ? 3.606 -0.937 -9.596 1.00 98.50 85 ALA A N 1
ATOM 634 C CA . ALA A 1 85 ? 3.363 -0.024 -10.708 1.00 98.50 85 ALA A CA 1
ATOM 635 C C . ALA A 1 85 ? 4.537 0.945 -10.915 1.00 98.50 85 ALA A C 1
ATOM 637 O O . ALA A 1 85 ? 5.011 1.087 -12.041 1.00 98.50 85 ALA A O 1
ATOM 638 N N . ASP A 1 86 ? 5.065 1.527 -9.835 1.00 98.75 86 ASP A N 1
ATOM 639 C CA . ASP A 1 86 ? 6.229 2.417 -9.890 1.00 98.75 86 ASP A CA 1
ATOM 640 C C . ASP A 1 86 ? 7.466 1.696 -10.437 1.00 98.75 86 ASP A C 1
ATOM 642 O O . ASP A 1 86 ? 8.184 2.219 -11.290 1.00 98.75 86 ASP A O 1
ATOM 646 N N . LEU A 1 87 ? 7.708 0.458 -9.995 1.00 98.69 87 LEU A N 1
ATOM 647 C CA . LEU A 1 87 ? 8.836 -0.339 -10.468 1.00 98.69 87 LEU A CA 1
ATOM 648 C C . LEU A 1 87 ? 8.716 -0.679 -11.961 1.00 98.69 87 LEU A C 1
ATOM 650 O O . LEU A 1 87 ? 9.713 -0.641 -12.684 1.00 98.69 87 LEU A O 1
ATOM 654 N N . ASP A 1 88 ? 7.512 -0.999 -12.433 1.00 98.69 88 ASP A N 1
ATOM 655 C CA . ASP A 1 88 ? 7.256 -1.273 -13.847 1.00 98.69 88 ASP A CA 1
ATOM 656 C C . ASP A 1 88 ? 7.394 -0.001 -14.702 1.00 98.69 88 ASP A C 1
ATOM 658 O O . ASP A 1 88 ? 8.003 -0.050 -15.774 1.00 98.69 88 ASP A O 1
ATOM 662 N N . ALA A 1 89 ? 6.942 1.152 -14.198 1.00 98.62 89 ALA A N 1
ATOM 663 C CA . ALA A 1 89 ? 7.149 2.450 -14.836 1.00 98.62 89 ALA A CA 1
ATOM 664 C C . ALA A 1 89 ? 8.641 2.808 -14.935 1.00 98.62 89 ALA A C 1
ATOM 666 O O . ALA A 1 89 ? 9.116 3.181 -16.010 1.00 98.62 89 ALA A O 1
ATOM 667 N N . HIS A 1 90 ? 9.409 2.621 -13.857 1.00 98.69 90 HIS A N 1
ATOM 668 C CA . HIS A 1 90 ? 10.856 2.839 -13.866 1.00 98.69 90 HIS A CA 1
ATOM 669 C C . HIS A 1 90 ? 11.574 1.924 -14.860 1.00 98.69 90 HIS A C 1
ATOM 671 O O . HIS A 1 90 ? 12.416 2.396 -15.621 1.00 98.69 90 HIS A O 1
ATOM 677 N N . ARG A 1 91 ? 11.217 0.634 -14.918 1.00 98.69 91 ARG A N 1
ATOM 678 C CA . ARG A 1 91 ? 11.778 -0.294 -15.915 1.00 98.69 91 ARG A CA 1
ATOM 679 C C . ARG A 1 91 ? 11.493 0.158 -17.344 1.00 98.69 91 ARG A C 1
ATOM 681 O O . ARG A 1 91 ? 12.388 0.092 -18.186 1.00 98.69 91 ARG A O 1
ATOM 688 N N . ALA A 1 92 ? 10.268 0.605 -17.619 1.00 98.56 92 ALA A N 1
ATOM 689 C CA . ALA A 1 92 ? 9.890 1.107 -18.935 1.00 98.56 92 ALA A CA 1
ATOM 690 C C . ALA A 1 92 ? 10.684 2.369 -19.308 1.00 98.56 92 ALA A C 1
ATOM 692 O O . ALA A 1 92 ? 11.224 2.437 -20.411 1.00 98.56 92 ALA A O 1
ATOM 693 N N . ALA A 1 93 ? 10.821 3.316 -18.375 1.00 98.75 93 ALA A N 1
ATOM 694 C CA . ALA A 1 93 ? 11.612 4.529 -18.570 1.00 98.75 93 ALA A CA 1
ATOM 695 C C . ALA A 1 93 ? 13.089 4.208 -18.848 1.00 98.75 93 ALA A C 1
ATOM 697 O O . ALA A 1 93 ? 13.632 4.649 -19.854 1.00 98.75 93 ALA A O 1
ATOM 698 N N . THR A 1 94 ? 13.717 3.350 -18.036 1.00 98.69 94 THR A N 1
ATOM 699 C CA . THR A 1 94 ? 15.116 2.943 -18.246 1.00 98.69 94 THR A CA 1
ATOM 700 C C . THR A 1 94 ? 15.322 2.249 -19.591 1.00 98.69 94 THR A C 1
ATOM 702 O O . THR A 1 94 ? 16.341 2.464 -20.246 1.00 98.69 94 THR A O 1
ATOM 705 N N . LYS A 1 95 ? 14.364 1.426 -20.033 1.00 98.75 95 LYS A N 1
ATOM 706 C CA . LYS A 1 95 ? 14.433 0.801 -21.356 1.00 98.75 95 LYS A CA 1
ATOM 707 C C . LYS A 1 95 ? 14.356 1.843 -22.474 1.00 98.75 95 LYS A C 1
ATOM 709 O O . LYS A 1 95 ? 15.171 1.793 -23.388 1.0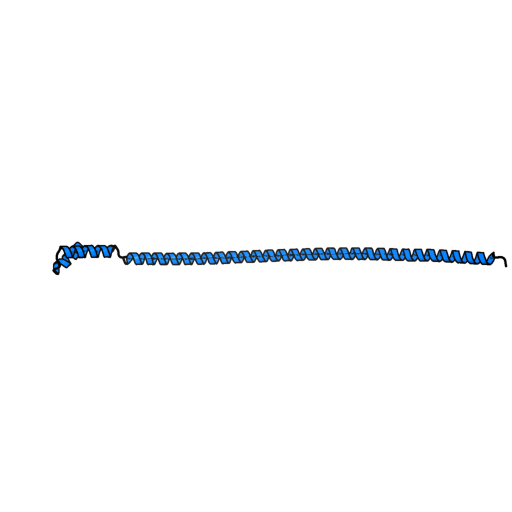0 98.75 95 LYS A O 1
ATOM 714 N N . ALA A 1 96 ? 13.427 2.793 -22.377 1.00 98.62 96 ALA A N 1
ATOM 715 C CA . ALA A 1 96 ? 13.300 3.872 -23.351 1.00 98.62 96 ALA A CA 1
ATOM 716 C C . ALA A 1 96 ? 14.571 4.735 -23.422 1.00 98.62 96 ALA A C 1
ATOM 718 O O . ALA A 1 96 ? 15.032 5.058 -24.516 1.00 98.62 96 ALA A O 1
ATOM 719 N N . ASP A 1 97 ? 15.177 5.047 -22.275 1.00 98.75 97 ASP A N 1
ATOM 720 C CA . ASP A 1 97 ? 16.440 5.788 -22.210 1.00 98.75 97 ASP A CA 1
ATOM 721 C C . ASP A 1 97 ? 17.592 5.011 -22.861 1.00 98.75 97 ASP A C 1
ATOM 723 O O . ASP A 1 97 ? 18.397 5.592 -23.591 1.00 98.75 97 ASP A O 1
ATOM 727 N N . LEU A 1 98 ? 17.661 3.693 -22.644 1.00 98.75 98 LEU A N 1
ATOM 728 C CA . LEU A 1 98 ? 18.667 2.833 -23.267 1.00 98.75 98 LEU A CA 1
ATOM 729 C C . LEU A 1 98 ? 18.488 2.764 -24.789 1.00 98.75 98 LEU A C 1
ATOM 731 O O . LEU A 1 98 ? 19.465 2.894 -25.527 1.00 98.75 98 LEU A O 1
ATOM 735 N N . ASP A 1 99 ? 17.253 2.607 -25.263 1.00 98.75 99 ASP A N 1
ATOM 736 C CA . ASP A 1 99 ? 16.931 2.595 -26.693 1.00 98.75 99 ASP A CA 1
ATOM 737 C C . ASP A 1 99 ? 17.284 3.946 -27.344 1.00 98.75 99 ASP A C 1
ATOM 739 O O . ASP A 1 99 ? 17.902 3.990 -28.412 1.00 98.75 99 ASP A O 1
ATOM 743 N N . ALA A 1 100 ? 16.983 5.059 -26.667 1.00 98.69 100 ALA A N 1
ATOM 744 C CA . ALA A 1 100 ? 17.362 6.396 -27.113 1.00 98.69 100 ALA A CA 1
ATOM 745 C C . ALA A 1 100 ? 18.887 6.594 -27.137 1.00 98.69 100 ALA A C 1
ATOM 747 O O . ALA A 1 100 ? 19.415 7.210 -28.067 1.00 98.69 100 ALA A O 1
ATOM 748 N N . LEU A 1 101 ? 19.610 6.070 -26.144 1.00 98.69 101 LEU A N 1
ATOM 749 C CA . LEU A 1 101 ? 21.070 6.123 -26.105 1.00 98.69 101 LEU A CA 1
ATOM 750 C C . LEU A 1 101 ? 21.687 5.317 -27.252 1.00 98.69 101 LEU A C 1
ATOM 752 O O . LEU A 1 101 ? 22.568 5.832 -27.937 1.00 98.69 101 LEU A O 1
ATOM 756 N N . ASN A 1 102 ? 21.192 4.104 -27.507 1.00 98.69 102 ASN A N 1
ATOM 757 C CA . ASN A 1 102 ? 21.640 3.277 -28.628 1.00 98.69 102 ASN A CA 1
ATOM 758 C C . ASN A 1 102 ? 21.428 3.998 -29.967 1.00 98.69 102 ASN A C 1
ATOM 760 O O . ASN A 1 102 ? 22.357 4.095 -30.766 1.00 98.69 102 ASN A O 1
ATOM 764 N N . ALA A 1 103 ? 20.257 4.610 -30.173 1.00 98.69 103 ALA A N 1
ATOM 765 C CA . ALA A 1 103 ? 19.982 5.390 -31.380 1.00 98.69 103 ALA A CA 1
ATOM 766 C C . ALA A 1 103 ? 20.933 6.593 -31.544 1.00 98.69 103 ALA A C 1
ATOM 768 O O . ALA A 1 103 ? 21.376 6.893 -32.656 1.00 98.69 103 ALA A O 1
ATOM 769 N N . ARG A 1 104 ? 21.283 7.278 -30.444 1.00 98.75 104 ARG A N 1
ATOM 770 C CA . ARG A 1 104 ? 22.276 8.367 -30.459 1.00 98.75 104 ARG A CA 1
ATOM 771 C C . ARG A 1 104 ? 23.670 7.858 -30.814 1.00 98.75 104 ARG A C 1
ATOM 773 O O . ARG A 1 104 ? 24.351 8.494 -31.612 1.00 98.75 104 ARG A O 1
ATOM 780 N N . VAL A 1 105 ? 24.086 6.722 -30.253 1.00 98.69 105 VAL A N 1
ATOM 781 C CA . VAL A 1 105 ? 25.377 6.095 -30.573 1.00 98.69 105 VAL A CA 1
ATOM 782 C C . VAL A 1 105 ? 25.440 5.735 -32.056 1.00 98.69 105 VAL A C 1
ATOM 784 O O . VAL A 1 105 ? 26.406 6.104 -32.722 1.00 98.69 105 VAL A O 1
ATOM 787 N N . ASP A 1 106 ? 24.396 5.113 -32.604 1.00 98.62 106 ASP A N 1
ATOM 788 C CA . ASP A 1 106 ? 24.327 4.770 -34.028 1.00 98.62 106 ASP A CA 1
ATOM 789 C C . ASP A 1 106 ? 24.423 6.005 -34.933 1.00 98.62 106 ASP A C 1
ATOM 791 O O . ASP A 1 106 ? 25.097 5.975 -35.967 1.00 98.62 106 ASP A O 1
ATOM 795 N N . ALA A 1 107 ? 23.766 7.105 -34.553 1.00 98.50 107 ALA A N 1
ATOM 796 C CA . ALA A 1 107 ? 23.842 8.366 -35.285 1.00 98.50 107 ALA A CA 1
ATOM 797 C C . ALA A 1 107 ? 25.271 8.935 -35.284 1.00 98.50 107 ALA A C 1
ATOM 799 O O . ALA A 1 107 ? 25.804 9.245 -36.351 1.00 98.50 107 ALA A O 1
ATOM 800 N N . VAL A 1 108 ? 25.917 8.988 -34.114 1.00 98.69 108 VAL A N 1
ATOM 801 C CA . VAL A 1 108 ? 27.302 9.467 -33.973 1.00 98.69 108 VAL A CA 1
ATOM 802 C C . VAL A 1 108 ? 28.275 8.598 -34.773 1.00 98.69 108 VAL A C 1
ATOM 804 O O . VAL A 1 108 ? 29.165 9.122 -35.441 1.00 98.69 108 VAL A O 1
ATOM 807 N N . VAL A 1 109 ? 28.107 7.272 -34.760 1.00 98.56 109 VAL A N 1
ATOM 808 C CA . VAL A 1 109 ? 28.951 6.355 -35.544 1.00 98.56 109 VAL A CA 1
ATOM 809 C C . VAL A 1 109 ? 28.793 6.608 -37.047 1.00 98.56 109 VAL A C 1
ATOM 811 O O . VAL A 1 109 ? 29.796 6.675 -37.760 1.00 98.56 109 VAL A O 1
ATOM 814 N N . LYS A 1 110 ? 27.563 6.798 -37.543 1.00 98.38 110 LYS A N 1
ATOM 815 C CA . LYS A 1 110 ? 27.311 7.109 -38.962 1.00 98.38 110 LYS A CA 1
ATOM 816 C C . LYS A 1 110 ? 27.956 8.426 -39.384 1.00 98.38 110 LYS A C 1
ATOM 818 O O . LYS A 1 110 ? 28.615 8.469 -40.423 1.00 98.38 110 LYS A O 1
ATOM 823 N N . GLU A 1 111 ? 27.800 9.471 -38.578 1.00 98.44 111 GLU A N 1
ATOM 824 C CA . GLU A 1 111 ? 28.422 10.773 -38.828 1.00 98.44 111 GLU A CA 1
ATOM 825 C C . GLU A 1 111 ? 29.952 10.660 -38.850 1.00 98.44 111 GLU A C 1
ATOM 827 O O . GLU A 1 111 ? 30.608 11.151 -39.768 1.00 98.44 111 GLU A O 1
ATOM 832 N N . GLN A 1 112 ? 30.532 9.916 -37.905 1.00 98.19 112 GLN A N 1
ATOM 833 C CA . GLN A 1 112 ? 31.974 9.706 -37.838 1.00 98.19 112 GLN A CA 1
ATOM 834 C C . GLN A 1 112 ? 32.526 8.958 -39.062 1.00 98.19 112 GLN A C 1
ATOM 836 O O . GLN A 1 112 ? 33.603 9.304 -39.556 1.00 98.19 112 GLN A O 1
ATOM 841 N N . ILE A 1 113 ? 31.791 7.974 -39.591 1.00 98.19 113 ILE A N 1
ATOM 842 C CA . ILE A 1 113 ? 32.148 7.281 -40.837 1.00 98.19 113 ILE A CA 1
ATOM 843 C C . ILE A 1 113 ? 32.082 8.242 -42.030 1.00 98.19 113 ILE A C 1
ATOM 845 O O . ILE A 1 113 ? 33.020 8.273 -42.829 1.00 98.19 113 ILE A O 1
ATOM 849 N N . ALA A 1 114 ? 31.016 9.040 -42.146 1.00 97.94 114 ALA A N 1
ATOM 850 C CA . ALA A 1 114 ? 30.863 10.010 -43.230 1.00 97.94 114 ALA A CA 1
ATOM 851 C C . ALA A 1 114 ? 32.019 11.024 -43.244 1.00 97.94 114 ALA A C 1
ATOM 853 O O . ALA A 1 114 ? 32.694 11.175 -44.264 1.00 97.94 114 ALA A O 1
ATOM 854 N N . LEU A 1 115 ? 32.334 11.611 -42.084 1.00 98.00 115 LEU A N 1
ATOM 855 C CA . LEU A 1 115 ? 33.460 12.533 -41.917 1.00 98.00 115 LEU A CA 1
ATOM 856 C C . LEU A 1 115 ? 34.805 11.883 -42.267 1.00 98.00 115 LEU A C 1
ATOM 858 O O . LEU A 1 115 ? 35.652 12.504 -42.912 1.00 98.00 115 LEU A O 1
ATOM 862 N N . ARG A 1 116 ? 35.018 10.612 -41.892 1.00 98.06 116 ARG A N 1
ATOM 863 C CA . ARG A 1 116 ? 36.232 9.875 -42.285 1.00 98.06 116 ARG A CA 1
ATOM 864 C C . ARG A 1 116 ? 36.343 9.735 -43.801 1.00 98.06 116 ARG A C 1
ATOM 866 O O . ARG A 1 116 ? 37.431 9.926 -44.342 1.00 98.06 116 ARG A O 1
ATOM 873 N N . VAL A 1 117 ? 35.244 9.416 -44.484 1.00 98.00 117 VAL A N 1
ATOM 874 C CA . VAL A 1 117 ? 35.216 9.290 -45.948 1.00 98.00 117 VAL A CA 1
ATOM 875 C C . VAL A 1 117 ? 35.514 10.631 -46.619 1.00 98.00 117 VAL A C 1
ATOM 877 O O . VAL A 1 117 ? 36.341 10.678 -47.528 1.00 98.00 117 VAL A O 1
ATOM 880 N N . GLU A 1 118 ? 34.895 11.721 -46.166 1.00 97.94 118 GLU A N 1
ATOM 881 C CA . GLU A 1 118 ? 35.155 13.066 -46.696 1.00 97.94 118 GLU A CA 1
ATOM 882 C C . GLU A 1 118 ? 36.608 13.494 -46.493 1.00 97.94 118 GLU A C 1
ATOM 884 O O . GLU A 1 118 ? 37.249 13.968 -47.429 1.00 97.94 118 GLU A O 1
ATOM 889 N N . MET A 1 119 ? 37.177 13.230 -45.315 1.00 98.06 119 MET A N 1
ATOM 890 C CA . MET A 1 119 ? 38.595 13.464 -45.050 1.00 98.06 119 MET A CA 1
ATOM 891 C C . MET A 1 119 ? 39.489 12.673 -46.020 1.00 98.06 119 MET A C 1
ATOM 893 O O . MET A 1 119 ? 40.500 13.197 -46.485 1.00 98.06 119 MET A O 1
ATOM 897 N N . HIS A 1 120 ? 39.155 11.415 -46.327 1.00 97.25 120 HIS A N 1
ATOM 898 C CA . HIS A 1 120 ? 39.923 10.617 -47.287 1.00 97.25 120 HIS A CA 1
ATOM 899 C C . HIS A 1 120 ? 39.834 11.166 -48.714 1.00 97.25 120 HIS A C 1
ATOM 901 O O . HIS A 1 120 ? 40.861 11.219 -49.389 1.00 97.25 120 HIS A O 1
ATOM 907 N N . LYS A 1 121 ? 38.651 11.614 -49.151 1.00 97.56 121 LYS A N 1
ATOM 908 C CA . LYS A 1 121 ? 38.476 12.281 -50.451 1.00 97.56 121 LYS A CA 1
ATOM 909 C C . LYS A 1 121 ? 39.302 13.558 -50.526 1.00 97.56 121 LYS A C 1
ATOM 911 O O . LYS A 1 121 ? 40.122 13.688 -51.423 1.00 97.56 121 LYS A O 1
ATOM 916 N N . LEU A 1 122 ? 39.192 14.423 -49.517 1.00 97.50 122 LEU A N 1
ATOM 917 C CA . LEU A 1 122 ? 39.959 15.664 -49.450 1.00 97.50 122 LEU A CA 1
ATOM 918 C C . LEU A 1 122 ? 41.473 15.404 -49.483 1.00 97.50 122 LEU A C 1
ATOM 920 O O . LEU A 1 122 ? 42.206 16.089 -50.190 1.00 97.50 122 LEU A O 1
ATOM 924 N N . LYS A 1 123 ? 41.957 14.389 -48.753 1.00 97.25 123 LYS A N 1
ATOM 925 C CA . LYS A 1 123 ? 43.369 13.977 -48.810 1.00 97.25 123 LYS A CA 1
ATOM 926 C C . LYS A 1 123 ? 43.779 13.537 -50.218 1.00 97.25 123 LYS A C 1
ATOM 928 O O . LYS A 1 123 ? 44.859 13.915 -50.664 1.00 97.25 123 LYS A O 1
ATOM 933 N N . ALA A 1 124 ? 42.946 12.756 -50.905 1.00 97.12 124 ALA A N 1
ATOM 934 C CA . ALA A 1 124 ? 43.215 12.313 -52.272 1.00 97.12 124 ALA A CA 1
ATOM 935 C C . ALA A 1 124 ? 43.229 13.489 -53.263 1.00 97.12 124 ALA A C 1
ATOM 937 O O . ALA A 1 124 ? 44.166 13.597 -54.052 1.00 97.12 124 ALA A O 1
ATOM 938 N N . ASP A 1 125 ? 42.264 14.405 -53.159 1.00 97.94 125 ASP A N 1
ATOM 939 C CA . ASP A 1 125 ? 42.174 15.607 -53.994 1.00 97.94 125 ASP A CA 1
ATOM 940 C C . ASP A 1 125 ? 43.407 16.505 -53.815 1.00 97.94 125 ASP A C 1
ATOM 942 O O . ASP A 1 125 ? 43.995 16.963 -54.796 1.00 97.94 125 ASP A O 1
ATOM 946 N N . ILE A 1 126 ? 43.862 16.700 -52.569 1.00 97.81 126 ILE A N 1
ATOM 947 C CA . ILE A 1 126 ? 45.092 17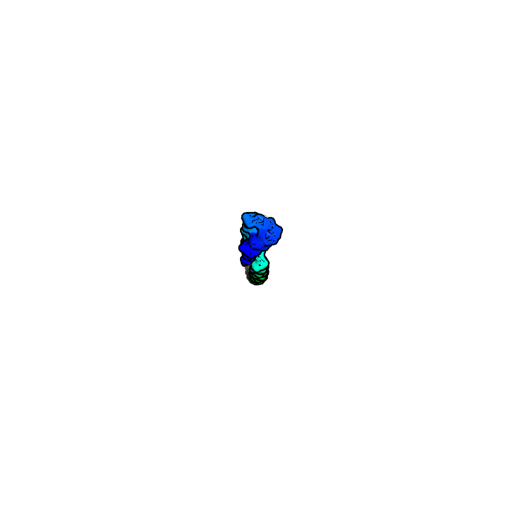.448 -52.267 1.00 97.81 126 ILE A CA 1
ATOM 948 C C . ILE A 1 126 ? 46.310 16.773 -52.905 1.00 97.81 126 ILE A C 1
ATOM 950 O O . ILE A 1 126 ? 47.124 17.453 -53.529 1.00 97.81 126 ILE A O 1
ATOM 954 N N . ILE A 1 127 ? 46.439 15.447 -52.791 1.00 97.31 127 ILE A N 1
ATOM 955 C CA . ILE A 1 127 ? 47.547 14.705 -53.413 1.00 97.31 127 ILE A CA 1
ATOM 956 C C . ILE A 1 127 ? 47.512 14.869 -54.935 1.00 97.31 127 ILE A C 1
ATOM 958 O O . ILE A 1 127 ? 48.540 15.169 -55.539 1.00 97.31 127 ILE A O 1
ATOM 962 N N . GLN A 1 128 ? 46.344 14.724 -55.563 1.00 96.25 128 GLN A N 1
ATOM 963 C CA . GLN A 1 128 ? 46.190 14.897 -57.007 1.00 96.25 128 GLN A C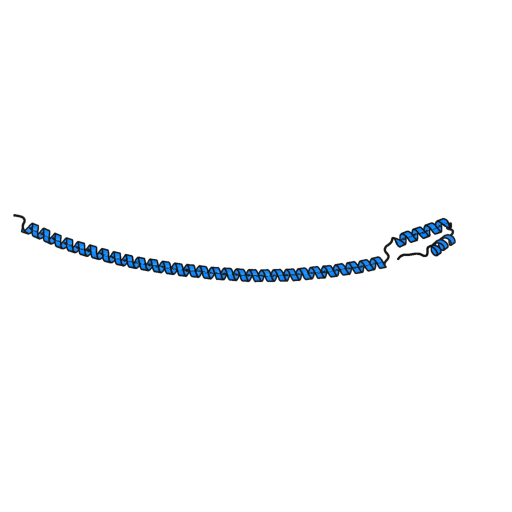A 1
ATOM 964 C C . GLN A 1 128 ? 46.565 16.319 -57.453 1.00 96.25 128 GLN A C 1
ATOM 966 O O . GLN A 1 128 ? 47.269 16.491 -58.457 1.00 96.25 128 GLN A O 1
ATOM 971 N N . TRP A 1 129 ? 46.141 17.337 -56.699 1.00 97.56 129 TRP A N 1
ATOM 972 C CA . TRP A 1 129 ? 46.508 18.729 -56.954 1.00 97.56 129 TRP A CA 1
ATOM 973 C C . TRP A 1 129 ? 48.023 18.950 -56.837 1.00 97.56 129 TRP A C 1
ATOM 975 O O . TRP A 1 129 ? 48.629 19.527 -57.740 1.00 97.56 129 TRP A O 1
ATOM 985 N N . MET A 1 130 ? 48.660 18.413 -55.791 1.00 96.94 130 MET A N 1
ATOM 986 C CA . MET A 1 130 ? 50.113 18.497 -55.599 1.00 96.94 130 MET A CA 1
ATOM 987 C C . MET A 1 130 ? 50.899 17.794 -56.711 1.00 96.94 130 MET A C 1
ATOM 989 O O . MET A 1 130 ? 51.871 18.352 -57.212 1.00 96.94 130 MET A O 1
ATOM 993 N N . VAL A 1 131 ? 50.485 16.594 -57.132 1.00 97.31 131 VAL A N 1
ATOM 994 C CA . VAL A 1 131 ? 51.131 15.865 -58.239 1.00 97.31 131 VAL A CA 1
ATOM 995 C C . VAL A 1 131 ? 51.063 16.678 -59.533 1.00 97.31 131 VAL A C 1
ATOM 997 O O . VAL A 1 131 ? 52.071 16.824 -60.222 1.00 97.31 131 VAL A O 1
ATOM 1000 N N . SER A 1 132 ? 49.903 17.265 -59.832 1.00 95.81 132 SER A N 1
ATOM 1001 C CA . SER A 1 132 ? 49.719 18.120 -61.011 1.00 95.81 132 SER A CA 1
ATOM 1002 C C . SER A 1 132 ? 50.616 19.363 -60.957 1.00 95.81 132 SER A C 1
ATOM 1004 O O . SER A 1 132 ? 51.253 19.712 -61.953 1.00 95.81 132 SER A O 1
ATOM 1006 N N . LEU A 1 133 ? 50.724 19.994 -59.782 1.00 97.31 133 LEU A N 1
ATOM 1007 C CA . LEU A 1 133 ? 51.612 21.133 -59.552 1.00 97.31 133 LEU A CA 1
ATOM 1008 C C . LEU A 1 133 ? 53.091 20.756 -59.740 1.00 97.31 133 LEU A C 1
ATOM 1010 O O . LEU A 1 133 ? 53.822 21.486 -60.407 1.00 97.31 133 LEU A O 1
ATOM 1014 N N . PHE A 1 134 ? 53.534 19.606 -59.218 1.00 95.62 134 PHE A N 1
ATOM 1015 C CA . PHE A 1 134 ? 54.913 19.135 -59.389 1.00 95.62 134 PHE A CA 1
ATOM 1016 C C . PHE A 1 134 ? 55.261 18.856 -60.852 1.00 95.62 134 PHE A C 1
ATOM 1018 O O . PHE A 1 134 ? 56.335 19.250 -61.305 1.00 95.62 134 PHE A O 1
ATOM 1025 N N . ILE A 1 135 ? 54.355 18.230 -61.611 1.00 95.62 135 ILE A N 1
ATOM 1026 C CA . ILE A 1 135 ? 54.548 18.002 -63.051 1.00 95.62 135 ILE A CA 1
ATOM 1027 C C . ILE A 1 135 ? 54.696 19.341 -63.787 1.00 95.62 135 ILE A C 1
ATOM 1029 O O . ILE A 1 135 ? 55.624 19.507 -64.581 1.00 95.62 135 ILE A O 1
ATOM 1033 N N . ALA A 1 136 ? 53.834 20.320 -63.488 1.00 95.38 136 ALA A N 1
ATOM 1034 C CA . ALA A 1 136 ? 53.919 21.656 -64.076 1.00 95.38 136 ALA A CA 1
ATOM 1035 C C . ALA A 1 136 ? 55.239 22.369 -63.722 1.00 95.38 136 ALA A C 1
ATOM 1037 O O . ALA A 1 136 ? 55.871 22.974 -64.591 1.00 95.38 136 ALA A O 1
ATOM 1038 N N . GLN A 1 137 ? 55.696 22.260 -62.471 1.00 93.69 137 GLN A N 1
ATOM 1039 C CA . GLN A 1 137 ? 56.945 22.868 -62.012 1.00 93.69 137 GLN A CA 1
ATOM 1040 C C . GLN A 1 137 ? 58.181 22.249 -62.681 1.00 93.69 137 GLN A C 1
ATOM 1042 O O . GLN A 1 137 ? 59.068 22.993 -63.092 1.00 93.69 137 GLN A O 1
ATOM 1047 N N . ILE A 1 138 ? 58.226 20.922 -62.859 1.00 94.56 138 ILE A N 1
ATOM 1048 C CA . ILE A 1 138 ? 59.303 20.239 -63.599 1.00 94.56 138 ILE A CA 1
ATOM 1049 C C . ILE A 1 138 ? 59.316 20.671 -65.072 1.00 94.56 138 ILE A C 1
ATOM 1051 O O . ILE A 1 138 ? 60.376 20.945 -65.632 1.00 94.56 138 ILE A O 1
ATOM 1055 N N . GLY A 1 139 ? 58.146 20.778 -65.708 1.00 92.44 139 GLY A N 1
ATOM 1056 C CA . GLY A 1 139 ? 58.052 21.286 -67.079 1.00 92.44 139 GLY A CA 1
ATOM 1057 C C . GLY A 1 139 ? 58.604 22.711 -67.208 1.00 92.44 139 GLY A C 1
ATOM 1058 O O . GLY A 1 139 ? 59.376 22.998 -68.124 1.00 92.44 139 GLY A O 1
ATOM 1059 N N . SER A 1 140 ? 58.268 23.582 -66.252 1.00 91.94 140 SER A N 1
ATOM 1060 C CA . SER A 1 140 ? 58.760 24.963 -66.191 1.00 91.94 140 SER A CA 1
ATOM 1061 C C . SER A 1 140 ? 60.282 25.045 -66.008 1.00 91.94 140 SER A C 1
ATOM 1063 O O . SER A 1 140 ? 60.946 25.794 -66.725 1.00 91.94 140 SER A O 1
ATOM 1065 N N . THR A 1 141 ? 60.872 24.241 -65.114 1.00 91.56 141 THR A N 1
ATOM 1066 C CA . THR A 1 141 ? 62.331 24.247 -64.898 1.00 91.56 141 THR A CA 1
ATOM 1067 C C . THR A 1 141 ? 63.106 23.719 -66.105 1.00 91.56 141 THR A C 1
ATOM 1069 O O . THR A 1 141 ? 64.122 24.309 -66.470 1.00 91.56 141 THR A O 1
ATOM 1072 N N . ILE A 1 142 ? 62.626 22.665 -66.776 1.00 91.25 142 ILE A N 1
ATOM 1073 C CA . ILE A 1 142 ? 63.241 22.157 -68.015 1.00 91.25 142 ILE A CA 1
ATOM 1074 C C . ILE A 1 142 ? 63.194 23.223 -69.117 1.00 91.25 142 ILE A C 1
ATOM 1076 O O . ILE A 1 142 ? 64.199 23.456 -69.792 1.00 91.25 142 ILE A O 1
ATOM 1080 N N . ALA A 1 143 ? 62.049 23.893 -69.286 1.00 90.88 143 ALA A N 1
ATOM 1081 C CA . ALA A 1 143 ? 61.908 24.980 -70.249 1.00 90.88 143 ALA A CA 1
ATOM 1082 C C . ALA A 1 143 ? 62.873 26.136 -69.939 1.00 90.88 143 ALA A C 1
ATOM 1084 O O . ALA A 1 143 ? 63.556 26.616 -70.842 1.00 90.88 143 ALA A O 1
ATOM 1085 N N . ALA A 1 144 ? 63.002 26.527 -68.668 1.00 87.62 144 ALA A N 1
ATOM 1086 C CA . ALA A 1 144 ? 63.963 27.543 -68.254 1.00 87.62 144 ALA A CA 1
ATOM 1087 C C . ALA A 1 144 ? 65.404 27.148 -68.624 1.00 87.62 144 ALA A C 1
ATOM 1089 O O . ALA A 1 144 ? 66.090 27.934 -69.267 1.00 87.62 144 ALA A O 1
ATOM 1090 N N . ILE A 1 145 ? 65.848 25.924 -68.311 1.00 90.88 145 ILE A N 1
ATOM 1091 C CA . ILE A 1 145 ? 67.212 25.453 -68.634 1.00 90.88 145 ILE A CA 1
ATOM 1092 C C . ILE A 1 145 ? 67.470 25.442 -70.150 1.00 90.88 145 ILE A C 1
ATOM 1094 O O . ILE A 1 145 ? 68.553 25.812 -70.593 1.00 90.88 145 ILE A O 1
ATOM 1098 N N . ARG A 1 146 ? 66.484 25.028 -70.956 1.00 89.19 146 ARG A N 1
ATOM 1099 C CA . ARG A 1 146 ? 66.605 24.923 -72.422 1.00 89.19 146 ARG A CA 1
ATOM 1100 C C . ARG A 1 146 ? 66.751 26.281 -73.116 1.00 89.19 146 ARG A C 1
ATOM 1102 O O . ARG A 1 146 ? 67.398 26.344 -74.158 1.00 89.19 146 ARG A O 1
ATOM 1109 N N . TYR A 1 147 ? 66.105 27.317 -72.583 1.00 83.81 147 TYR A N 1
ATOM 1110 C CA . TYR A 1 147 ? 65.978 28.635 -73.219 1.00 83.81 147 TYR A CA 1
ATOM 1111 C C . TYR A 1 147 ? 66.746 29.751 -72.494 1.00 83.81 147 TYR A C 1
ATOM 1113 O O . TYR A 1 147 ? 66.708 30.900 -72.934 1.00 83.81 147 TYR A O 1
ATOM 1121 N N . LEU A 1 148 ? 67.460 29.431 -71.412 1.00 79.19 148 LEU A N 1
ATOM 1122 C CA . LEU A 1 148 ? 68.425 30.337 -70.797 1.00 79.19 148 LEU A CA 1
ATOM 1123 C C . LEU A 1 148 ? 69.659 30.456 -71.712 1.00 79.19 148 LEU A C 1
ATOM 1125 O O . LEU A 1 148 ? 70.253 29.428 -72.044 1.00 79.19 148 LEU A O 1
ATOM 1129 N N . PRO A 1 149 ? 70.054 31.672 -72.135 1.00 73.50 149 PRO A N 1
ATOM 1130 C CA . PRO A 1 149 ? 71.260 31.865 -72.936 1.00 73.50 149 PRO A CA 1
ATOM 1131 C C . PRO A 1 149 ? 72.490 31.385 -72.153 1.00 73.50 149 PRO A C 1
ATOM 1133 O O . PRO A 1 149 ? 72.646 31.729 -70.980 1.00 73.50 149 PRO A O 1
ATOM 1136 N N . HIS A 1 150 ? 73.316 30.553 -72.793 1.00 60.72 150 HIS A N 1
ATOM 1137 C CA . HIS A 1 150 ? 74.612 30.102 -72.276 1.00 60.72 150 HIS A CA 1
ATOM 1138 C C . HIS A 1 150 ? 75.701 31.129 -72.586 1.00 60.72 150 HIS A C 1
ATOM 1140 O O . HIS A 1 150 ? 75.663 31.685 -73.709 1.00 60.72 150 HIS A O 1
#